Protein AF-A0A7L4PDH3-F1 (afdb_monomer)

Structure (mmCIF, N/CA/C/O backbone):
data_AF-A0A7L4PDH3-F1
#
_entry.id   AF-A0A7L4PDH3-F1
#
loop_
_atom_site.group_PDB
_atom_site.id
_atom_site.type_symbol
_atom_site.label_atom_id
_atom_site.label_alt_id
_atom_site.label_comp_id
_atom_site.label_asym_id
_atom_site.label_entity_id
_atom_site.label_seq_id
_atom_site.pdbx_PDB_ins_code
_atom_site.Cartn_x
_atom_site.Cartn_y
_atom_site.Cartn_z
_atom_site.occupancy
_atom_site.B_iso_or_equiv
_atom_site.auth_seq_id
_atom_site.auth_comp_id
_atom_site.auth_asym_id
_atom_site.auth_atom_id
_atom_site.pdbx_PDB_model_num
ATOM 1 N N . MET A 1 1 ? 13.575 -11.621 -49.063 1.00 56.69 1 MET A N 1
ATOM 2 C CA . MET A 1 1 ? 13.976 -11.491 -47.643 1.00 56.69 1 MET A CA 1
ATOM 3 C C . MET A 1 1 ? 14.753 -10.191 -47.449 1.00 56.69 1 MET A C 1
ATOM 5 O O . MET A 1 1 ? 15.973 -10.202 -47.412 1.00 56.69 1 MET A O 1
ATOM 9 N N . VAL A 1 2 ? 14.073 -9.046 -47.412 1.00 54.91 2 VAL A N 1
ATOM 10 C CA . VAL A 1 2 ? 14.773 -7.756 -47.510 1.00 54.91 2 VAL A CA 1
ATOM 11 C C . VAL A 1 2 ? 15.329 -7.336 -46.145 1.00 54.91 2 VAL A C 1
ATOM 13 O O . VAL A 1 2 ? 14.573 -6.930 -45.269 1.00 54.91 2 VAL A O 1
ATOM 16 N N . LEU A 1 3 ? 16.652 -7.403 -45.966 1.00 65.94 3 LEU A N 1
ATOM 17 C CA . LEU A 1 3 ? 17.339 -6.623 -44.935 1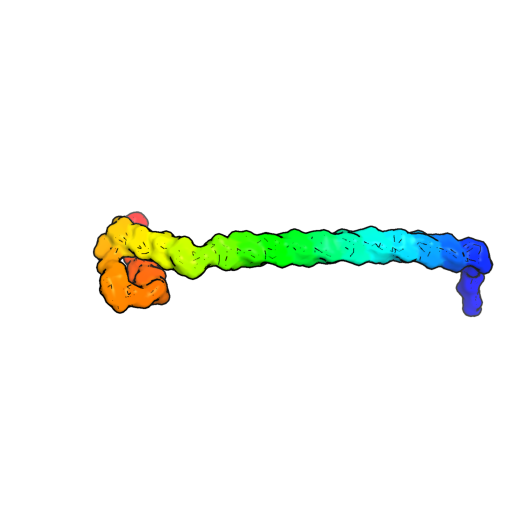.00 65.94 3 LEU A CA 1
ATOM 18 C C . LEU A 1 3 ? 17.459 -5.178 -45.450 1.00 65.94 3 LEU A C 1
ATOM 20 O O . LEU A 1 3 ? 18.421 -4.832 -46.126 1.00 65.94 3 LEU A O 1
ATOM 24 N N . LEU A 1 4 ? 16.456 -4.340 -45.163 1.00 68.19 4 LEU A N 1
ATOM 25 C CA . LEU A 1 4 ? 16.434 -2.909 -45.534 1.00 68.19 4 LEU A CA 1
ATOM 26 C C . LEU A 1 4 ? 17.369 -2.036 -44.678 1.00 68.19 4 LEU A C 1
ATOM 28 O O . LEU A 1 4 ? 17.534 -0.846 -44.934 1.00 68.19 4 LEU A O 1
ATOM 32 N N . PHE A 1 5 ? 17.995 -2.620 -43.662 1.00 67.69 5 PHE A N 1
ATOM 33 C CA . PHE A 1 5 ? 18.948 -1.944 -42.799 1.00 67.69 5 PHE A CA 1
ATOM 34 C C . PHE A 1 5 ? 20.345 -2.321 -43.284 1.00 67.69 5 PHE A C 1
ATOM 36 O O . PHE A 1 5 ? 20.841 -3.404 -42.982 1.00 67.69 5 PHE A O 1
ATOM 43 N N . GLY A 1 6 ? 20.971 -1.450 -44.081 1.00 70.75 6 GLY A N 1
ATOM 44 C CA . GLY A 1 6 ? 22.383 -1.608 -44.441 1.00 70.75 6 GLY A CA 1
ATOM 45 C C . GLY A 1 6 ? 23.254 -1.775 -43.188 1.00 70.75 6 GLY A C 1
ATOM 46 O O . GLY A 1 6 ? 22.843 -1.389 -42.093 1.00 70.75 6 GLY A O 1
ATOM 47 N N . ALA A 1 7 ? 24.461 -2.331 -43.329 1.00 74.31 7 ALA A N 1
ATOM 48 C CA . ALA A 1 7 ? 25.348 -2.663 -42.202 1.00 74.31 7 ALA A CA 1
ATOM 49 C C . ALA A 1 7 ? 25.603 -1.494 -41.222 1.00 74.31 7 ALA A C 1
ATOM 51 O O . ALA A 1 7 ? 25.927 -1.716 -40.062 1.00 74.31 7 ALA A O 1
ATOM 52 N N . THR A 1 8 ? 25.407 -0.253 -41.665 1.00 77.19 8 THR A N 1
ATOM 53 C CA . THR A 1 8 ? 25.470 0.982 -40.873 1.00 77.19 8 THR A CA 1
ATOM 54 C C . THR A 1 8 ? 24.274 1.221 -39.945 1.00 77.19 8 THR A C 1
ATOM 56 O O . THR A 1 8 ? 24.431 1.886 -38.926 1.00 77.19 8 THR A O 1
ATOM 59 N N . LYS A 1 9 ? 23.088 0.680 -40.241 1.00 83.31 9 LYS A N 1
ATOM 60 C CA . LYS A 1 9 ? 21.861 0.892 -39.449 1.00 83.31 9 LYS A CA 1
ATOM 61 C C . LYS A 1 9 ? 21.708 -0.076 -38.283 1.00 83.31 9 LYS A C 1
ATOM 63 O O . LYS A 1 9 ? 21.158 0.300 -37.253 1.00 83.31 9 LYS A O 1
ATOM 68 N N . LEU A 1 10 ? 22.251 -1.284 -38.395 1.00 84.94 10 LEU A N 1
ATOM 69 C CA . LEU A 1 10 ? 22.241 -2.263 -37.304 1.00 84.94 10 LEU A CA 1
ATOM 70 C C . LEU A 1 10 ? 22.972 -1.759 -36.033 1.00 84.94 10 LEU A C 1
ATOM 72 O O . LEU A 1 10 ? 22.386 -1.851 -34.951 1.00 84.94 10 LEU A O 1
ATOM 76 N N . PRO A 1 11 ? 24.177 -1.154 -36.116 1.00 84.38 11 PRO A N 1
ATOM 77 C CA . PRO A 1 11 ? 24.851 -0.561 -34.958 1.00 84.38 11 PRO A CA 1
ATOM 78 C C . PRO A 1 11 ? 24.097 0.622 -34.338 1.00 84.38 11 PRO A C 1
ATOM 80 O O . PRO A 1 11 ? 24.049 0.742 -33.114 1.00 84.38 11 PRO A O 1
ATOM 83 N N . GLU A 1 12 ? 23.493 1.490 -35.160 1.00 88.12 12 GLU A N 1
ATOM 84 C CA . GLU A 1 12 ? 22.691 2.626 -34.679 1.00 88.12 12 GLU A CA 1
ATOM 85 C C . GLU A 1 12 ? 21.473 2.147 -33.881 1.00 88.12 12 GLU A C 1
ATOM 87 O O . GLU A 1 12 ? 21.211 2.651 -32.786 1.00 88.12 12 GLU A O 1
ATOM 92 N N . LEU A 1 13 ? 20.782 1.120 -34.381 1.00 88.81 13 LEU A N 1
ATOM 93 C CA . LEU A 1 13 ? 19.647 0.503 -33.701 1.00 88.81 13 LEU A CA 1
ATOM 94 C C . LEU A 1 13 ? 20.070 -0.149 -32.386 1.00 88.81 13 LEU A C 1
ATOM 96 O O . LEU A 1 13 ? 19.482 0.165 -31.355 1.00 88.81 13 LEU A O 1
ATOM 100 N N . ALA A 1 14 ? 21.129 -0.963 -32.381 1.00 89.81 14 ALA A N 1
ATOM 101 C CA . ALA A 1 14 ? 21.650 -1.577 -31.158 1.00 89.81 14 ALA A CA 1
ATOM 102 C C . ALA A 1 14 ? 22.040 -0.525 -30.106 1.00 89.81 14 ALA A C 1
ATOM 104 O O . ALA A 1 14 ? 21.740 -0.683 -28.923 1.00 89.81 14 ALA A O 1
ATOM 105 N N . LYS A 1 15 ? 22.649 0.589 -30.531 1.00 91.94 15 LYS A N 1
ATOM 106 C CA . LYS A 1 15 ? 23.003 1.706 -29.646 1.00 91.94 15 LYS A CA 1
ATOM 107 C C . LYS A 1 15 ? 21.767 2.417 -29.095 1.00 91.94 15 LYS A C 1
ATOM 109 O O . LYS A 1 15 ? 21.734 2.716 -27.905 1.00 91.94 15 LYS A O 1
ATOM 114 N N . SER A 1 16 ? 20.762 2.685 -29.931 1.00 92.12 16 SER A N 1
ATOM 115 C CA . SER A 1 16 ? 19.503 3.308 -29.495 1.00 92.12 16 SER A CA 1
ATOM 116 C C . SER A 1 16 ? 18.731 2.408 -28.526 1.00 92.12 16 SER A C 1
ATOM 118 O O . SER A 1 16 ? 18.370 2.847 -27.439 1.00 92.12 16 SER A O 1
ATOM 120 N N . MET A 1 17 ? 18.601 1.121 -28.852 1.00 90.62 17 MET A N 1
ATOM 121 C CA . MET A 1 17 ? 17.928 0.126 -28.025 1.00 90.62 17 MET A CA 1
ATOM 122 C C . MET A 1 17 ? 18.680 -0.103 -26.711 1.00 90.62 17 MET A C 1
ATOM 124 O O . MET A 1 17 ? 18.058 -0.201 -25.661 1.00 90.62 17 MET A O 1
ATOM 128 N N . GLY A 1 18 ? 20.016 -0.122 -26.740 1.00 92.00 18 GLY A N 1
ATOM 129 C CA . GLY A 1 18 ? 20.854 -0.213 -25.545 1.00 92.00 18 GLY A CA 1
ATOM 130 C C . GLY A 1 18 ? 20.702 0.992 -24.615 1.00 92.00 18 GLY A C 1
ATOM 131 O O . GLY A 1 18 ? 20.623 0.809 -23.403 1.00 92.00 18 GLY A O 1
ATOM 132 N N . LYS A 1 19 ? 20.595 2.211 -25.166 1.00 94.12 19 LYS A N 1
ATOM 133 C CA . LYS A 1 19 ? 20.304 3.423 -24.383 1.00 94.12 19 LYS A CA 1
ATOM 134 C C . LYS A 1 19 ? 18.925 3.350 -23.731 1.00 94.12 19 LYS A C 1
ATOM 136 O O . LYS A 1 19 ? 18.842 3.454 -22.513 1.00 94.12 19 LYS A O 1
ATOM 141 N N . SER A 1 20 ? 17.876 3.091 -24.513 1.00 93.75 20 SER A N 1
ATOM 142 C CA . SER A 1 20 ? 16.503 3.008 -23.997 1.00 93.75 20 SER A CA 1
ATOM 143 C C . SER A 1 20 ? 16.333 1.878 -22.980 1.00 93.75 20 SER A C 1
ATOM 145 O O . SER A 1 20 ? 15.713 2.073 -21.941 1.00 93.75 20 SER A O 1
ATOM 147 N N . MET A 1 21 ? 16.935 0.710 -23.224 1.00 91.94 21 MET A N 1
ATOM 148 C CA . MET A 1 21 ? 16.932 -0.410 -22.276 1.00 91.94 21 MET A CA 1
ATOM 149 C C . MET A 1 21 ? 17.711 -0.078 -20.995 1.00 91.94 21 MET A C 1
ATOM 151 O O . MET A 1 21 ? 17.324 -0.511 -19.912 1.00 91.94 21 MET A O 1
ATOM 155 N N . GLY A 1 22 ? 18.801 0.687 -21.098 1.00 93.94 22 GLY A N 1
ATOM 156 C CA . GLY A 1 22 ? 19.567 1.171 -19.950 1.00 93.94 22 GLY A CA 1
ATOM 157 C C . GLY A 1 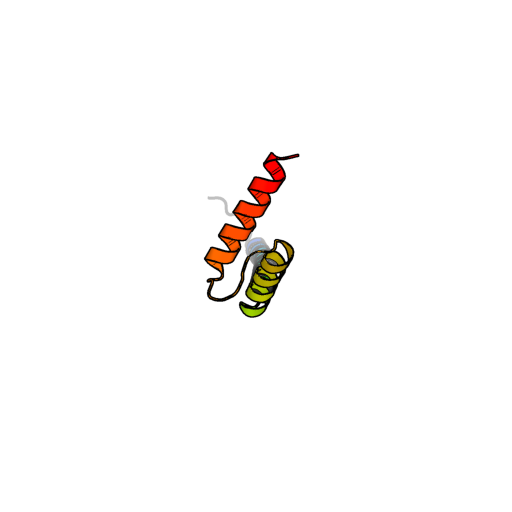22 ? 18.767 2.139 -19.078 1.00 93.94 22 GLY A C 1
ATOM 158 O O . GLY A 1 22 ? 18.698 1.948 -17.865 1.00 93.94 22 GLY A O 1
ATOM 159 N N . GLU A 1 23 ? 18.116 3.128 -19.693 1.00 94.75 23 GLU A N 1
ATOM 160 C CA . GLU A 1 23 ? 17.236 4.078 -19.000 1.00 94.75 23 GLU A CA 1
ATOM 161 C C . GLU A 1 23 ? 16.023 3.377 -18.380 1.00 94.75 23 GLU A C 1
ATOM 163 O O . GLU A 1 23 ? 15.716 3.609 -17.215 1.00 94.75 23 GLU A O 1
ATOM 168 N N . PHE A 1 24 ? 15.400 2.436 -19.094 1.00 93.00 24 PHE A N 1
ATOM 169 C CA . PHE A 1 24 ? 14.289 1.638 -18.572 1.00 93.00 24 PHE A CA 1
ATOM 170 C C . PHE A 1 24 ? 14.699 0.771 -17.377 1.00 93.00 24 PHE A C 1
AT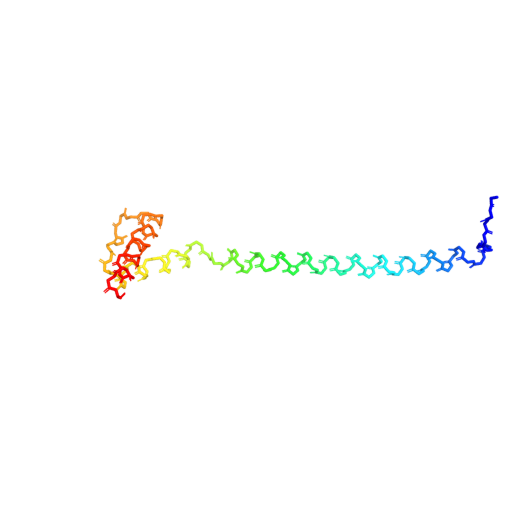OM 172 O O . PHE A 1 24 ? 14.009 0.751 -16.363 1.00 93.00 24 PHE A O 1
ATOM 179 N N . LYS A 1 25 ? 15.842 0.073 -17.447 1.00 90.38 25 LYS A N 1
ATOM 180 C CA . LYS A 1 25 ? 16.361 -0.702 -16.307 1.00 90.38 25 LYS A CA 1
ATOM 181 C C . LYS A 1 25 ? 16.674 0.183 -15.104 1.00 90.38 25 LYS A C 1
ATOM 183 O O . LYS A 1 25 ? 16.440 -0.243 -13.977 1.00 90.38 25 LYS A O 1
ATOM 188 N N . LYS A 1 26 ? 17.202 1.388 -15.333 1.00 94.56 26 LYS A N 1
ATOM 189 C CA . LYS A 1 26 ? 17.464 2.361 -14.269 1.00 94.56 26 LYS A CA 1
ATOM 190 C C . LYS A 1 26 ? 16.158 2.813 -13.614 1.00 94.56 26 LYS A C 1
ATOM 192 O O . LYS A 1 26 ? 16.048 2.700 -12.401 1.00 94.56 26 LYS A O 1
ATOM 197 N N . ALA A 1 27 ? 15.164 3.194 -14.416 1.00 92.31 27 ALA A N 1
ATOM 198 C CA . ALA A 1 27 ? 13.841 3.584 -13.938 1.00 92.31 27 ALA A CA 1
ATOM 199 C C . ALA A 1 27 ? 13.128 2.446 -13.191 1.00 92.31 27 ALA A C 1
ATOM 201 O O . ALA A 1 27 ? 12.578 2.674 -12.123 1.00 92.31 27 ALA A O 1
ATOM 202 N N . GLN A 1 28 ? 13.187 1.205 -13.691 1.00 90.81 28 GLN A N 1
ATOM 203 C CA . GLN A 1 28 ? 12.636 0.046 -12.978 1.00 90.81 28 GLN A CA 1
ATOM 204 C C . GL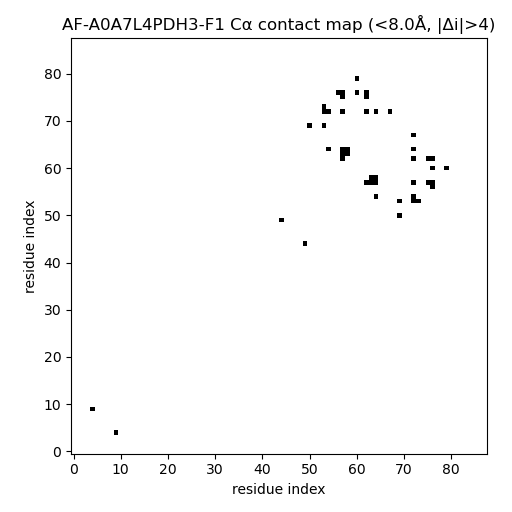N A 1 28 ? 13.318 -0.180 -11.626 1.00 90.81 28 GLN A C 1
ATOM 206 O O . GLN A 1 28 ? 12.640 -0.451 -10.643 1.00 90.81 28 GLN A O 1
ATOM 211 N N . LYS A 1 29 ? 14.649 -0.055 -11.561 1.00 91.25 29 LYS A N 1
ATOM 212 C CA . LYS A 1 29 ? 15.397 -0.216 -10.309 1.00 91.25 29 LYS A CA 1
ATOM 213 C C . LYS A 1 29 ? 15.096 0.904 -9.313 1.00 91.25 29 LYS A C 1
ATOM 215 O O . LYS A 1 29 ? 14.978 0.635 -8.124 1.00 91.25 29 LYS A O 1
ATOM 220 N N . GLU A 1 30 ? 15.002 2.145 -9.781 1.00 88.19 30 GLU A N 1
ATOM 221 C CA . GLU A 1 30 ? 14.605 3.289 -8.953 1.00 88.19 30 GLU A CA 1
ATOM 222 C C . GLU A 1 30 ? 13.177 3.101 -8.429 1.00 88.19 30 GLU A C 1
ATOM 224 O O . GLU A 1 30 ? 12.973 3.197 -7.224 1.00 88.19 30 GLU A O 1
ATOM 229 N N . ALA A 1 31 ? 12.235 2.687 -9.281 1.00 86.69 31 ALA A N 1
ATOM 230 C CA . ALA A 1 31 ? 10.868 2.365 -8.878 1.00 86.69 31 ALA A CA 1
ATOM 231 C C . ALA A 1 31 ? 10.805 1.213 -7.861 1.00 86.69 31 ALA A C 1
ATOM 233 O O . ALA A 1 31 ? 10.059 1.293 -6.894 1.00 86.69 31 ALA A O 1
ATOM 234 N N . GLU A 1 32 ? 11.600 0.152 -8.025 1.00 83.94 32 GLU A N 1
ATOM 235 C CA . GLU A 1 32 ? 11.669 -0.955 -7.060 1.00 83.94 32 GLU A CA 1
ATOM 236 C C . GLU A 1 32 ? 12.236 -0.500 -5.706 1.00 83.94 32 GLU A C 1
ATOM 238 O O . GLU A 1 32 ? 11.744 -0.905 -4.654 1.00 83.94 32 GLU A O 1
ATOM 243 N N . ILE A 1 33 ? 13.254 0.366 -5.710 1.00 86.44 33 ILE A N 1
ATOM 244 C CA . ILE A 1 33 ? 13.821 0.947 -4.485 1.00 86.44 33 ILE A CA 1
ATOM 245 C C . ILE A 1 33 ? 12.80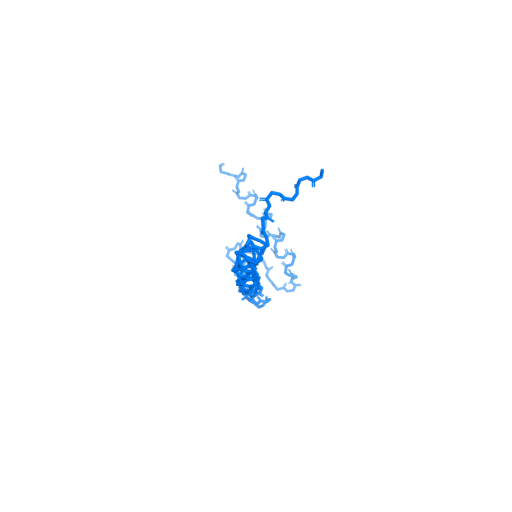3 1.857 -3.800 1.00 86.44 33 ILE A C 1
ATOM 247 O O . ILE A 1 33 ? 12.649 1.770 -2.584 1.00 86.44 33 ILE A O 1
ATOM 251 N N . GLU A 1 34 ? 12.107 2.704 -4.557 1.00 78.56 34 GLU A N 1
ATOM 252 C CA . GLU A 1 34 ? 11.052 3.576 -4.041 1.00 78.56 34 GLU A CA 1
ATOM 253 C C . GLU A 1 34 ? 9.891 2.767 -3.466 1.00 78.56 34 GLU A C 1
ATOM 255 O O . GLU A 1 34 ? 9.470 3.037 -2.346 1.00 78.56 34 GLU A O 1
ATOM 260 N N . LEU A 1 35 ? 9.434 1.725 -4.165 1.00 78.06 35 LEU A N 1
ATOM 261 C CA . LEU A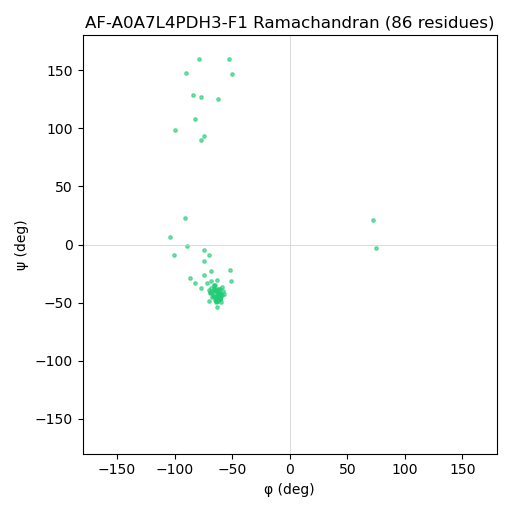 1 35 ? 8.407 0.807 -3.672 1.00 78.06 35 LEU A CA 1
ATOM 262 C C . LEU A 1 35 ? 8.861 0.105 -2.397 1.00 78.06 35 LEU A C 1
ATOM 264 O O . LEU A 1 35 ? 8.133 0.111 -1.415 1.00 78.06 35 LEU A O 1
ATOM 268 N N . LYS A 1 36 ? 10.086 -0.421 -2.353 1.00 77.19 36 LYS A N 1
ATOM 269 C CA . LYS A 1 36 ? 10.628 -1.072 -1.155 1.00 77.19 36 LYS A CA 1
ATOM 270 C C . LYS A 1 36 ? 10.799 -0.097 0.008 1.00 77.19 36 LYS A C 1
ATOM 272 O O . LYS A 1 36 ? 10.626 -0.481 1.160 1.00 77.19 36 LYS A O 1
ATOM 277 N N . HIS A 1 37 ? 11.158 1.155 -0.265 1.00 73.69 37 HIS A N 1
ATOM 278 C CA . HIS A 1 37 ? 11.241 2.198 0.752 1.00 73.69 37 HIS A CA 1
ATOM 279 C C . HIS A 1 37 ? 9.849 2.597 1.244 1.00 73.69 37 HIS A C 1
ATOM 281 O O . HIS A 1 37 ? 9.665 2.782 2.438 1.00 73.69 37 HIS A O 1
ATOM 287 N N . PHE A 1 38 ? 8.862 2.672 0.354 1.00 72.19 38 PHE A N 1
ATOM 288 C CA . PHE A 1 38 ? 7.470 2.944 0.691 1.00 72.19 38 PHE A CA 1
ATOM 289 C C . PHE A 1 38 ? 6.838 1.799 1.490 1.00 72.19 38 PHE A C 1
ATOM 291 O O . PHE A 1 38 ? 6.238 2.047 2.528 1.00 72.19 38 PHE A O 1
ATOM 298 N N . GLU A 1 39 ? 7.047 0.547 1.083 1.00 68.38 39 GLU A N 1
ATOM 299 C CA . GLU A 1 39 ? 6.660 -0.651 1.833 1.00 68.38 39 GLU A CA 1
ATOM 300 C C . GLU A 1 39 ? 7.349 -0.705 3.192 1.00 68.38 39 GLU A C 1
ATOM 302 O O . GLU A 1 39 ? 6.724 -1.072 4.181 1.00 68.38 39 GLU A O 1
ATOM 307 N N . ARG A 1 40 ? 8.621 -0.300 3.272 1.00 64.44 40 ARG A N 1
ATOM 308 C CA . ARG A 1 40 ? 9.325 -0.200 4.548 1.00 64.44 40 ARG A CA 1
ATOM 309 C C . ARG A 1 40 ? 8.776 0.935 5.402 1.00 64.44 40 ARG A C 1
ATOM 311 O O . ARG A 1 40 ? 8.591 0.707 6.578 1.00 64.44 40 ARG A O 1
ATOM 318 N N . SER A 1 41 ? 8.454 2.097 4.839 1.00 60.28 41 SER A N 1
ATOM 319 C CA . SER A 1 41 ? 7.824 3.210 5.565 1.00 60.28 41 SER A CA 1
ATOM 320 C C . SER A 1 41 ? 6.382 2.912 5.994 1.00 60.28 41 SER A C 1
ATOM 322 O O . SER A 1 41 ? 5.955 3.392 7.036 1.00 60.28 41 SER A O 1
ATOM 324 N N . LEU A 1 42 ? 5.632 2.108 5.238 1.00 60.31 42 LEU A N 1
ATOM 325 C CA . LEU A 1 42 ? 4.312 1.610 5.638 1.00 60.31 42 LEU A CA 1
ATOM 326 C C . LEU A 1 42 ? 4.416 0.470 6.662 1.00 60.31 42 LEU A C 1
ATOM 328 O O . LEU A 1 42 ? 3.607 0.391 7.582 1.00 60.31 42 LEU A O 1
ATOM 332 N N . GLY A 1 43 ? 5.419 -0.396 6.516 1.00 55.91 43 GLY A N 1
ATOM 333 C CA . GLY A 1 43 ? 5.748 -1.475 7.448 1.00 55.91 43 GLY A CA 1
ATOM 334 C C . GLY A 1 43 ? 6.429 -1.001 8.737 1.00 55.91 43 GLY A C 1
ATOM 335 O O . GLY A 1 43 ? 6.471 -1.753 9.703 1.00 55.91 43 GLY A O 1
ATOM 336 N N . ASP A 1 44 ? 6.917 0.242 8.763 1.00 50.91 44 ASP A N 1
ATOM 337 C CA . ASP A 1 44 ? 7.449 0.961 9.930 1.00 50.91 44 ASP A CA 1
ATOM 338 C C . ASP A 1 44 ? 6.350 1.770 10.641 1.00 50.91 44 ASP A C 1
ATOM 340 O O . ASP A 1 44 ? 6.622 2.715 11.365 1.00 50.91 44 ASP A O 1
ATOM 344 N N . THR A 1 45 ? 5.075 1.395 10.466 1.00 54.41 45 THR A N 1
ATOM 345 C CA . THR A 1 45 ? 4.185 1.427 11.631 1.00 54.41 45 THR A CA 1
ATOM 346 C C . THR A 1 45 ? 4.601 0.234 12.468 1.00 54.41 45 THR A C 1
ATOM 348 O O . THR A 1 45 ? 4.170 -0.895 12.214 1.00 54.41 45 THR A O 1
ATOM 351 N N . THR A 1 46 ? 5.500 0.467 13.419 1.00 63.00 46 THR A N 1
ATOM 352 C CA . THR A 1 46 ? 5.920 -0.580 14.352 1.00 63.00 46 THR A CA 1
ATOM 353 C C . THR A 1 46 ? 4.679 -1.249 14.955 1.00 63.00 46 THR A C 1
ATOM 355 O O . THR A 1 46 ? 3.637 -0.613 15.151 1.00 63.00 46 THR A O 1
ATOM 358 N N . LEU A 1 47 ? 4.756 -2.555 15.239 1.00 65.31 47 LEU A N 1
ATOM 359 C CA . LEU A 1 47 ? 3.673 -3.258 15.943 1.00 65.31 47 LEU A CA 1
ATOM 360 C C . LEU A 1 47 ? 3.278 -2.496 17.221 1.00 65.31 47 LEU A C 1
ATOM 362 O O . LEU A 1 47 ? 2.104 -2.461 17.581 1.00 65.31 47 LEU A O 1
ATOM 366 N N . ASP A 1 48 ? 4.245 -1.822 17.841 1.00 70.31 48 ASP A N 1
ATOM 367 C CA . ASP A 1 48 ? 4.077 -0.916 18.971 1.00 70.31 48 ASP A CA 1
ATOM 368 C C . ASP A 1 48 ? 3.208 0.309 18.644 1.00 70.31 48 ASP A C 1
ATOM 370 O O . ASP A 1 48 ? 2.251 0.577 19.365 1.00 70.31 48 ASP A O 1
ATOM 374 N N . GLU A 1 49 ? 3.439 1.022 17.540 1.00 75.56 49 GLU A N 1
ATOM 375 C CA . GLU A 1 49 ? 2.585 2.149 17.133 1.00 75.56 49 GLU A CA 1
ATOM 376 C C . GLU A 1 49 ? 1.163 1.726 16.767 1.00 75.56 49 GLU A C 1
ATOM 378 O O . GLU A 1 49 ? 0.201 2.432 17.088 1.00 75.56 49 GLU A O 1
ATOM 383 N N . LYS A 1 50 ? 1.007 0.569 16.112 1.00 79.62 50 LYS A N 1
ATOM 384 C CA . LYS A 1 50 ? -0.319 0.028 15.792 1.00 79.62 50 LYS A CA 1
ATOM 385 C C . LYS A 1 50 ? -1.081 -0.302 17.078 1.00 79.62 50 LYS A C 1
ATOM 387 O O . LYS A 1 50 ? -2.229 0.113 17.224 1.00 79.62 50 LYS A O 1
ATOM 392 N N . LYS A 1 51 ? -0.417 -0.947 18.042 1.00 81.44 51 LYS A N 1
ATOM 393 C CA . LYS A 1 51 ? -0.954 -1.232 19.384 1.00 81.44 51 LYS A CA 1
ATOM 394 C C . LYS A 1 51 ? -1.323 0.032 20.150 1.00 81.44 51 LYS A C 1
ATOM 396 O O . LYS A 1 51 ? -2.394 0.086 20.745 1.00 81.44 51 LYS A O 1
ATOM 401 N N . VAL A 1 52 ? -0.471 1.057 20.117 1.00 85.19 52 VAL A N 1
ATOM 402 C CA . VAL A 1 52 ? -0.727 2.345 20.782 1.00 85.19 52 VAL A CA 1
ATOM 403 C C . VAL A 1 52 ? -1.967 3.023 20.200 1.00 85.19 52 VAL A C 1
ATOM 405 O O . VAL A 1 52 ? -2.803 3.504 20.960 1.00 85.19 52 VAL A O 1
ATOM 408 N N . LYS A 1 53 ? -2.133 3.021 18.871 1.00 86.88 53 LYS A N 1
ATOM 409 C CA . LYS A 1 53 ? -3.335 3.571 18.221 1.00 86.88 53 LYS A CA 1
ATOM 410 C C . LYS A 1 53 ? -4.594 2.794 18.604 1.00 86.88 53 LYS A C 1
ATOM 412 O O . LYS A 1 53 ? -5.569 3.417 19.002 1.00 86.88 53 LYS A O 1
ATOM 417 N N . ILE A 1 54 ? -4.552 1.461 18.541 1.00 88.31 54 ILE A N 1
ATOM 418 C CA . ILE A 1 54 ? -5.691 0.595 18.888 1.00 88.31 54 ILE A CA 1
ATOM 419 C C . I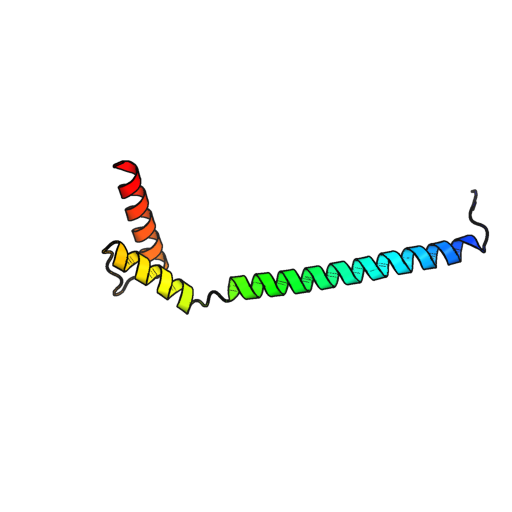LE A 1 54 ? -6.119 0.819 20.343 1.00 88.31 54 ILE A C 1
ATOM 421 O O . ILE A 1 54 ? -7.293 1.075 20.599 1.00 88.31 54 ILE A O 1
ATOM 425 N N . LYS A 1 55 ? -5.174 0.797 21.291 1.00 88.69 55 LYS A N 1
ATOM 426 C CA . LYS A 1 55 ? -5.468 1.036 22.713 1.00 88.69 55 LYS A CA 1
ATOM 427 C C . LYS A 1 55 ? -6.064 2.415 22.954 1.00 88.69 55 LYS A C 1
ATOM 429 O O . LYS A 1 55 ? -7.098 2.514 23.600 1.00 88.69 55 LYS A O 1
ATOM 434 N N . LYS A 1 56 ? -5.473 3.455 22.362 1.00 89.81 56 LYS A N 1
ATOM 435 C CA . LYS A 1 56 ? -5.958 4.828 22.511 1.00 89.81 56 LYS A CA 1
ATOM 436 C C . LYS A 1 56 ? -7.394 4.985 22.001 1.00 89.81 56 LYS A C 1
ATOM 438 O O . LYS A 1 56 ? -8.225 5.558 22.694 1.00 89.81 56 LYS A O 1
ATOM 443 N N . THR A 1 57 ? -7.702 4.440 20.823 1.00 89.94 57 THR A N 1
ATOM 444 C CA . THR A 1 57 ? -9.062 4.484 20.268 1.00 89.94 57 THR A CA 1
ATOM 445 C C . THR A 1 57 ? -10.050 3.692 21.123 1.00 89.94 57 THR A C 1
ATOM 447 O O . THR A 1 57 ? -11.167 4.152 21.339 1.00 89.94 57 THR A O 1
ATOM 450 N N . ALA A 1 58 ? -9.646 2.533 21.649 1.00 90.94 58 ALA A N 1
ATOM 451 C CA . ALA A 1 58 ? -10.465 1.769 22.582 1.00 90.94 58 ALA A CA 1
ATOM 452 C C . ALA A 1 58 ? -10.763 2.570 23.864 1.00 90.94 58 ALA A C 1
ATOM 454 O O . ALA A 1 58 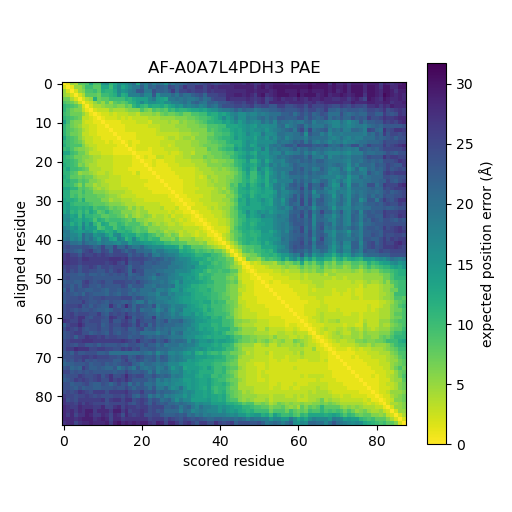? -11.926 2.682 24.243 1.00 90.94 58 ALA A O 1
ATOM 455 N N . GLU A 1 59 ? -9.760 3.212 24.471 1.00 90.44 59 GLU A N 1
ATOM 456 C CA . GLU A 1 59 ? -9.936 4.079 25.647 1.00 90.44 59 GLU A CA 1
ATOM 457 C C . GLU A 1 59 ? -10.866 5.271 25.362 1.00 90.44 59 GLU A C 1
ATOM 459 O O . GLU A 1 59 ? -11.753 5.565 26.163 1.00 90.44 59 GLU A O 1
ATOM 464 N N . GLU A 1 60 ? -10.722 5.928 24.205 1.00 90.12 60 GLU A N 1
ATOM 465 C CA . GLU A 1 60 ? -11.588 7.042 23.777 1.00 90.12 60 GLU A CA 1
ATOM 466 C C . GLU A 1 60 ? -13.055 6.621 23.591 1.00 90.12 60 GLU A C 1
ATOM 468 O O . GLU A 1 60 ? -13.968 7.421 23.810 1.00 90.12 60 GLU A O 1
ATOM 473 N N . LEU A 1 61 ? -13.291 5.364 23.211 1.00 88.69 61 LEU A N 1
ATOM 474 C CA . LEU A 1 61 ? -14.624 4.774 23.079 1.00 88.69 61 LEU A CA 1
ATOM 475 C C . LEU A 1 61 ? -15.133 4.138 24.384 1.00 88.69 61 LEU A C 1
ATOM 477 O O . LEU A 1 61 ? -16.262 3.649 24.417 1.00 88.69 61 LEU A O 1
ATOM 481 N N . GLY A 1 62 ? -14.339 4.160 25.460 1.00 88.44 62 GLY A N 1
ATOM 482 C CA . GLY A 1 62 ? -14.678 3.545 26.747 1.00 88.44 62 GLY A CA 1
ATOM 483 C C . GLY A 1 62 ? -14.620 2.013 26.741 1.00 88.44 62 GLY A C 1
ATOM 484 O O . GLY A 1 62 ? -15.256 1.369 27.574 1.00 88.44 62 GLY A O 1
ATOM 485 N N . ILE A 1 63 ? -13.889 1.423 25.796 1.00 90.38 63 ILE A N 1
ATOM 486 C CA . ILE A 1 63 ? -13.667 -0.019 25.676 1.00 90.38 63 ILE A CA 1
ATOM 487 C C . ILE A 1 63 ? -12.510 -0.413 26.598 1.00 90.38 63 ILE A C 1
ATOM 489 O O . ILE A 1 63 ? -11.420 0.149 26.523 1.00 90.38 63 ILE A O 1
ATOM 493 N N . ASP A 1 64 ? -12.733 -1.421 27.441 1.00 89.69 64 ASP A N 1
ATOM 494 C CA . ASP A 1 64 ? -11.687 -1.985 28.298 1.00 89.69 64 ASP A CA 1
ATOM 495 C C . ASP A 1 64 ? -10.556 -2.603 27.458 1.00 89.69 64 ASP A C 1
ATOM 497 O O . ASP A 1 64 ? -10.828 -3.451 26.596 1.00 89.69 64 ASP A O 1
ATOM 501 N N . THR A 1 65 ? -9.317 -2.165 27.711 1.00 86.50 65 THR A N 1
ATOM 502 C CA . THR A 1 65 ? -8.095 -2.604 27.021 1.00 86.50 65 THR A CA 1
ATOM 503 C C . THR A 1 65 ? -7.273 -3.626 27.805 1.00 86.50 65 THR A C 1
ATOM 505 O O . THR A 1 65 ? -6.327 -4.193 27.249 1.00 86.50 65 THR A O 1
ATOM 508 N N . GLU A 1 66 ? -7.604 -3.893 29.073 1.00 86.75 66 GLU A N 1
ATOM 509 C CA . GLU A 1 66 ? -6.855 -4.839 29.898 1.00 86.75 66 GLU A CA 1
ATOM 510 C C . GLU A 1 66 ? -7.196 -6.288 29.526 1.00 86.75 66 GLU A C 1
ATOM 512 O O . GLU A 1 66 ? -8.350 -6.701 29.462 1.00 86.75 66 GLU A O 1
ATOM 517 N N . GLY A 1 67 ? -6.160 -7.085 29.248 1.00 85.50 67 GLY A N 1
ATOM 518 C CA . GLY A 1 67 ? -6.298 -8.515 28.953 1.00 85.50 67 GLY A CA 1
ATOM 519 C C . GLY A 1 67 ? -6.840 -8.870 27.563 1.00 85.50 67 GLY A C 1
ATOM 520 O O . GLY A 1 67 ? -6.880 -10.057 27.245 1.00 85.50 67 GLY A O 1
ATOM 521 N N . LYS A 1 68 ? -7.204 -7.890 26.728 1.00 86.56 68 LYS A N 1
ATOM 522 C CA . LYS A 1 68 ? -7.679 -8.127 25.355 1.00 86.56 68 LYS A CA 1
ATOM 523 C C . LYS A 1 68 ? -6.549 -8.130 24.334 1.00 86.56 68 LYS A C 1
ATOM 525 O O . LYS A 1 68 ? -5.551 -7.418 24.475 1.00 86.56 68 LYS A O 1
ATOM 530 N N . THR A 1 69 ? -6.723 -8.932 23.293 1.00 90.31 69 THR A N 1
ATOM 531 C CA . THR A 1 69 ? -5.823 -8.970 22.138 1.00 90.31 69 THR A CA 1
ATOM 532 C C . THR A 1 69 ? -6.092 -7.812 21.176 1.00 90.31 69 THR A C 1
ATOM 534 O O . THR A 1 69 ? -7.162 -7.206 21.187 1.00 90.31 69 THR A O 1
ATOM 537 N N . ASP A 1 70 ? -5.111 -7.494 20.328 1.00 85.88 70 ASP A N 1
ATOM 538 C CA . ASP A 1 70 ? -5.225 -6.393 19.364 1.00 85.88 70 ASP A CA 1
ATOM 539 C C . ASP A 1 70 ? -6.414 -6.586 18.404 1.00 85.88 70 ASP A C 1
ATOM 541 O O . ASP A 1 70 ? -7.090 -5.616 18.064 1.00 85.88 70 ASP A O 1
ATOM 545 N N . ASP A 1 71 ? -6.692 -7.832 18.007 1.00 88.44 71 ASP A N 1
ATOM 546 C CA . ASP A 1 71 ? -7.815 -8.180 17.130 1.00 88.44 71 ASP A CA 1
ATOM 547 C C . ASP A 1 71 ? -9.171 -8.004 17.835 1.00 88.44 71 ASP A C 1
ATOM 549 O O . ASP A 1 71 ? -10.091 -7.433 17.256 1.00 88.44 71 ASP A O 1
ATOM 553 N N . GLU A 1 72 ? -9.289 -8.400 19.108 1.00 89.62 72 GLU A N 1
ATOM 554 C CA . GLU A 1 72 ? -10.514 -8.193 19.902 1.00 89.62 72 GLU A CA 1
ATOM 555 C C . GLU A 1 72 ? -10.801 -6.709 20.160 1.00 89.62 72 GLU A C 1
ATOM 557 O O . GLU A 1 72 ? -11.957 -6.290 20.207 1.00 89.62 72 GLU A O 1
ATOM 562 N N . LEU A 1 73 ? -9.753 -5.898 20.334 1.00 90.94 73 LEU A N 1
ATOM 563 C CA . LEU A 1 73 ? -9.903 -4.451 20.465 1.00 90.94 73 LEU A CA 1
ATOM 564 C C . LEU A 1 73 ? -10.365 -3.815 19.157 1.00 90.94 73 LEU A C 1
ATOM 566 O O . LEU A 1 73 ? -11.228 -2.943 19.191 1.00 90.94 73 LEU A O 1
ATOM 570 N N . LEU A 1 74 ? -9.826 -4.253 18.017 1.00 89.75 74 LEU A N 1
ATOM 571 C CA . LEU A 1 74 ? -10.253 -3.777 16.701 1.00 89.75 74 LEU A CA 1
ATOM 572 C C . LEU A 1 74 ? -11.721 -4.106 16.422 1.00 89.75 74 LEU A C 1
ATOM 574 O O . LEU A 1 74 ? -12.456 -3.223 15.983 1.00 89.75 74 LEU A O 1
ATOM 578 N N . ASP A 1 75 ? -12.143 -5.331 16.725 1.00 92.12 75 A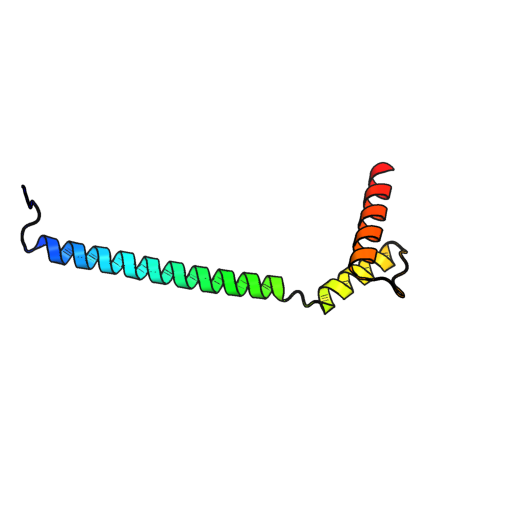SP A N 1
ATOM 579 C CA . ASP A 1 75 ? -13.527 -5.779 16.549 1.00 92.12 75 ASP A CA 1
ATOM 580 C C . ASP A 1 75 ? -14.485 -4.967 17.434 1.00 92.12 75 ASP A C 1
ATOM 582 O O . ASP A 1 75 ? -15.457 -4.388 16.953 1.00 92.12 75 ASP A O 1
ATOM 586 N N . ALA A 1 76 ? -14.139 -4.778 18.713 1.00 88.75 76 ALA A N 1
ATOM 587 C CA . ALA A 1 76 ? -14.930 -3.966 19.637 1.00 88.75 76 ALA A CA 1
ATOM 588 C C . ALA A 1 76 ? -15.011 -2.481 19.227 1.00 88.75 76 ALA A C 1
ATOM 590 O O . ALA A 1 76 ? -16.060 -1.849 19.393 1.00 88.75 76 ALA A O 1
ATOM 591 N N . ILE A 1 77 ? -13.918 -1.908 18.706 1.00 91.94 77 ILE A N 1
ATOM 592 C CA . ILE A 1 77 ? -13.889 -0.538 18.166 1.00 91.94 77 ILE A CA 1
ATOM 593 C C . ILE A 1 77 ? -14.831 -0.440 16.967 1.00 91.94 77 ILE A C 1
ATOM 595 O O . ILE A 1 77 ? -15.646 0.481 16.909 1.00 91.94 77 ILE A O 1
ATOM 599 N N . GLN A 1 78 ? -14.736 -1.382 16.028 1.00 90.38 78 GLN A N 1
ATOM 600 C CA . GLN A 1 78 ? -15.561 -1.402 14.827 1.00 90.38 78 GLN A CA 1
ATOM 601 C C . GLN A 1 78 ? -17.047 -1.539 15.171 1.00 90.38 78 GLN A C 1
ATOM 603 O O . GLN A 1 78 ? -17.844 -0.721 14.716 1.00 90.38 78 GLN A O 1
ATOM 608 N N . ASP A 1 79 ? -17.405 -2.480 16.044 1.00 90.94 79 ASP A N 1
ATOM 609 C CA . ASP A 1 79 ? -18.774 -2.667 16.529 1.00 90.94 79 ASP A CA 1
ATOM 610 C C . ASP A 1 79 ? -19.327 -1.401 17.189 1.00 90.94 79 ASP A C 1
ATOM 612 O O . ASP A 1 79 ? -20.470 -1.003 16.953 1.00 90.94 79 ASP A O 1
ATOM 616 N N . THR A 1 80 ? -18.507 -0.726 17.997 1.00 89.00 80 THR A N 1
ATOM 617 C CA . THR A 1 80 ? -18.908 0.507 18.685 1.00 89.00 80 THR A CA 1
ATOM 618 C C . THR A 1 80 ? -19.111 1.666 17.708 1.00 89.00 80 THR A C 1
ATOM 620 O O . THR A 1 80 ? -20.036 2.461 17.884 1.00 89.00 80 THR A O 1
ATOM 623 N N . LEU A 1 81 ? -18.284 1.765 16.664 1.00 87.50 81 LEU A N 1
ATOM 624 C CA . LEU A 1 81 ? -18.421 2.778 15.616 1.00 87.50 81 LEU A CA 1
ATOM 625 C C . LEU A 1 81 ? -19.652 2.520 14.743 1.00 87.50 81 LEU A C 1
ATOM 627 O O . LEU A 1 81 ? -20.464 3.428 14.577 1.00 87.50 81 LEU A O 1
ATOM 631 N N . SER A 1 82 ? -19.846 1.290 14.261 1.00 86.00 82 SER A N 1
ATOM 632 C CA . SER A 1 82 ? -21.018 0.916 13.459 1.00 86.00 82 SER A CA 1
ATOM 633 C C . SER A 1 82 ? -22.324 1.149 14.220 1.00 86.00 82 SER A C 1
ATOM 635 O O . SER A 1 82 ? -23.251 1.764 13.697 1.00 86.00 82 SER A O 1
ATOM 637 N N . LYS A 1 83 ? -22.366 0.781 15.505 1.00 84.94 83 LYS A N 1
ATOM 638 C CA . LYS A 1 83 ? -23.543 0.990 16.358 1.00 84.94 83 LYS A CA 1
ATOM 639 C C . LYS A 1 83 ? -23.817 2.462 16.676 1.00 84.94 83 LYS A C 1
ATOM 641 O O . LYS A 1 83 ? -24.943 2.805 17.021 1.00 84.94 83 LYS A O 1
ATOM 646 N N . ARG A 1 84 ? -22.806 3.332 16.584 1.00 77.19 84 ARG A N 1
ATOM 647 C CA . ARG A 1 84 ? -22.943 4.786 16.756 1.00 77.19 84 ARG A CA 1
ATOM 648 C C . ARG A 1 84 ? -23.420 5.474 15.476 1.00 77.19 84 ARG A C 1
ATOM 650 O O . ARG A 1 84 ? -24.148 6.457 15.574 1.00 77.19 84 ARG A O 1
ATOM 657 N N . GLU A 1 85 ? -23.035 4.957 14.312 1.00 68.31 85 GLU A N 1
ATOM 658 C CA . GLU A 1 85 ? -23.467 5.468 13.004 1.00 68.31 85 GLU A CA 1
ATOM 659 C C . GLU A 1 85 ? -24.940 5.141 12.708 1.00 68.31 85 GLU A C 1
ATOM 661 O O . GLU A 1 85 ? -25.636 5.964 12.127 1.00 68.31 85 GLU A O 1
ATOM 666 N N . GLU A 1 86 ? -25.460 4.000 13.172 1.00 61.81 86 GLU A N 1
ATOM 667 C CA . GLU A 1 86 ? -26.879 3.627 12.998 1.00 61.81 86 GLU A CA 1
ATOM 668 C C . GLU A 1 86 ? -27.875 4.472 13.819 1.00 61.81 86 GLU A C 1
ATOM 670 O O . GLU A 1 86 ? -29.086 4.352 13.631 1.00 61.81 86 GLU A O 1
ATOM 675 N N . VAL A 1 87 ? -27.398 5.321 14.735 1.00 58.34 87 VAL A N 1
ATOM 676 C CA . VAL A 1 87 ? -28.245 6.134 15.632 1.00 58.34 87 VAL A CA 1
ATOM 677 C C . VAL A 1 87 ? -28.308 7.609 15.193 1.00 58.34 87 VAL A C 1
ATOM 679 O O . VAL A 1 87 ? -28.892 8.429 15.901 1.00 58.34 87 VAL A O 1
ATOM 682 N N . ASN A 1 88 ? -27.745 7.963 14.031 1.00 49.41 88 ASN A N 1
ATOM 683 C CA . ASN A 1 88 ? -27.710 9.339 13.518 1.00 49.41 88 ASN A CA 1
ATOM 684 C C . ASN A 1 88 ? -28.568 9.545 12.261 1.00 49.41 88 ASN A C 1
ATOM 686 O O . ASN A 1 88 ? -28.477 8.714 11.333 1.00 49.41 88 ASN A O 1
#

Radius of gyration: 28.16 Å; Cα contacts (8 Å, |Δi|>4): 24; chains: 1; bounding box: 54×21×78 Å

Secondary structure (DSSP, 8-state):
----S-TTHHHHHHHHHHHHHHHHHHHHHHHHHHHHHHHHHHHTS-HHHHHHHHHHHHHHTT---TT--HHHHHHHHHHHHHHHHTT-

pLDDT: mean 81.5, std 12.08, range [49.41, 94.75]

Sequence (88 aa):
MVLLFGATKLPELAKSMGKSMGEFKKAQKEAEIELKHFERSLGDTTLDEKKVKIKKTAEELGIDTEGKTDDELLDAIQDTLSKREEVN

Mean predicted aligned error: 13.38 Å

Solvent-accessible surface area (backbone atoms only — not comparable to full-atom values): 5140 Å² total; per-residue (Å²): 135,83,78,86,60,53,86,76,45,55,59,54,48,52,52,52,52,50,49,54,50,49,52,49,53,50,51,52,50,50,50,50,51,51,49,51,48,50,50,46,60,62,61,60,54,41,74,64,55,51,49,53,51,53,49,51,54,24,51,77,72,71,41,86,66,81,95,56,51,74,68,58,48,50,51,54,45,49,52,53,50,54,62,55,57,76,74,110

Foldseek 3Di:
DDPVQPPVRVVVVVVVVVVVVVVVVVVVVVVVVVVVVVVVVVVVCPPVVLLVVLVVLCVVLVHDPPPDDSVRSVVVSVVSVVVVVVVD